Protein AF-A0A2T9YR15-F1 (afdb_monomer_lite)

Secondary structure (DSSP, 8-state):
---SS-EEEHHHHHHHTPPPEEEEEEEEEE-TTS-EEEEEEEEEEEEEEETTEEEEEEEEEE-TT-TT-

Foldseek 3Di:
DDDPAAADEPVVCVVVVFDKDFDPDWDWDQDPVRDTDIFGIWGWDWDDDDPPDTDTGIHTYDNVDDPPD

Radius of gyration: 13.36 Å; chains: 1; bounding box: 32×24×40 Å

pLDDT: mean 81.89, std 11.95, range [43.22, 92.19]

Structure (mmCIF, N/CA/C/O backbone):
data_AF-A0A2T9YR15-F1
#
_entry.id   AF-A0A2T9YR15-F1
#
loop_
_atom_site.group_PDB
_atom_site.id
_atom_site.type_symbol
_atom_site.label_atom_id
_atom_site.label_alt_id
_atom_site.label_comp_id
_atom_site.label_asym_id
_atom_site.label_entity_id
_atom_site.label_seq_id
_atom_site.pdbx_PDB_ins_code
_atom_site.Cartn_x
_atom_site.Cartn_y
_atom_site.Cartn_z
_atom_site.occupancy
_atom_site.B_iso_or_equiv
_atom_site.auth_seq_id
_atom_site.auth_comp_id
_atom_site.auth_asym_id
_atom_site.auth_atom_id
_atom_site.pdbx_PDB_model_num
ATOM 1 N N . MET A 1 1 ? 21.841 0.746 4.023 1.00 50.41 1 MET A N 1
ATOM 2 C CA . MET A 1 1 ? 20.685 1.590 3.648 1.00 50.41 1 MET A CA 1
ATOM 3 C C . MET A 1 1 ? 19.449 0.703 3.661 1.00 50.41 1 MET A C 1
ATOM 5 O O . MET A 1 1 ? 19.516 -0.372 3.083 1.00 50.41 1 MET A O 1
ATOM 9 N N . GLY A 1 2 ? 18.408 1.083 4.408 1.00 66.69 2 GLY A N 1
ATOM 10 C CA . GLY A 1 2 ? 17.156 0.320 4.532 1.00 66.69 2 GLY A CA 1
ATOM 11 C C . GLY A 1 2 ? 16.095 0.761 3.520 1.00 66.69 2 GLY A C 1
ATOM 12 O O . GLY A 1 2 ? 16.339 1.667 2.724 1.00 66.69 2 GLY A O 1
ATOM 13 N N . ALA A 1 3 ? 14.920 0.131 3.557 1.00 70.69 3 ALA A N 1
ATOM 14 C CA . ALA A 1 3 ? 13.792 0.517 2.714 1.00 70.69 3 ALA A CA 1
ATOM 15 C C . ALA A 1 3 ? 13.266 1.911 3.098 1.00 70.69 3 ALA A C 1
ATOM 17 O O . ALA A 1 3 ? 13.088 2.212 4.276 1.00 70.69 3 ALA A O 1
ATOM 18 N N . THR A 1 4 ? 13.013 2.759 2.100 1.00 77.88 4 THR A N 1
ATOM 19 C CA . THR A 1 4 ? 12.452 4.111 2.297 1.00 77.88 4 THR A CA 1
ATOM 20 C C . THR A 1 4 ? 10.923 4.108 2.354 1.00 77.88 4 THR A C 1
ATOM 22 O O . THR A 1 4 ? 10.324 5.084 2.789 1.00 77.88 4 THR A O 1
ATOM 25 N N . GLN A 1 5 ? 10.291 3.027 1.892 1.00 80.31 5 GLN A N 1
ATOM 26 C CA . GLN A 1 5 ? 8.840 2.885 1.798 1.00 80.31 5 GLN A CA 1
ATOM 27 C C . GLN A 1 5 ? 8.400 1.563 2.427 1.00 80.31 5 GLN A C 1
ATOM 29 O O . GLN A 1 5 ? 9.072 0.542 2.261 1.00 80.31 5 GLN A O 1
ATOM 34 N N . SER A 1 6 ? 7.250 1.582 3.098 1.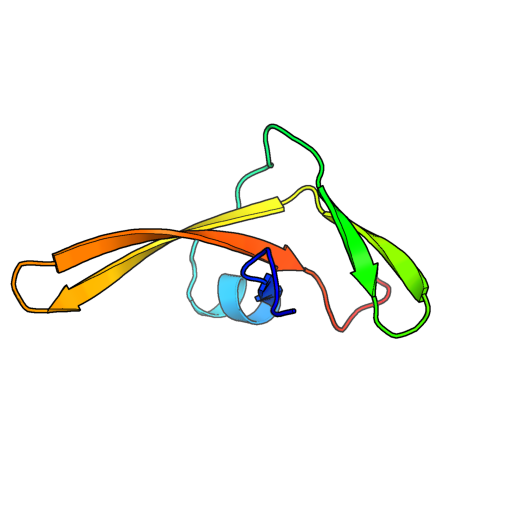00 85.75 6 SER A N 1
ATOM 35 C CA . SER A 1 6 ? 6.576 0.377 3.580 1.00 85.75 6 SER A CA 1
ATOM 36 C C . SER A 1 6 ? 5.674 -0.171 2.478 1.00 85.75 6 SER A C 1
ATOM 38 O O . SER A 1 6 ? 4.748 0.513 2.044 1.00 85.75 6 SER A O 1
ATOM 40 N N . ILE A 1 7 ? 5.940 -1.394 2.025 1.00 87.69 7 ILE A N 1
ATOM 41 C CA . ILE A 1 7 ? 5.192 -2.055 0.948 1.00 87.69 7 ILE A CA 1
ATOM 42 C C . ILE A 1 7 ? 4.278 -3.112 1.564 1.00 87.69 7 ILE A C 1
ATOM 44 O O . ILE A 1 7 ? 4.703 -3.849 2.456 1.00 87.69 7 ILE A O 1
ATOM 48 N N . VAL A 1 8 ? 3.036 -3.195 1.091 1.00 88.44 8 VAL A N 1
ATOM 49 C CA . VAL A 1 8 ? 2.091 -4.254 1.456 1.00 88.44 8 VAL A CA 1
ATOM 50 C C . VAL A 1 8 ? 1.534 -4.919 0.202 1.00 88.44 8 VAL A C 1
ATOM 52 O O . VAL A 1 8 ? 1.307 -4.270 -0.817 1.00 88.44 8 VAL A O 1
ATOM 55 N N . ASP A 1 9 ? 1.324 -6.227 0.285 1.00 87.38 9 ASP A N 1
ATOM 56 C CA . ASP A 1 9 ? 0.765 -7.020 -0.805 1.00 87.38 9 ASP A CA 1
ATOM 57 C C . ASP A 1 9 ? -0.744 -6.764 -0.948 1.00 87.38 9 ASP A C 1
ATOM 59 O O . ASP A 1 9 ? -1.484 -6.815 0.044 1.00 87.38 9 ASP A O 1
ATOM 63 N N . LEU A 1 10 ? -1.208 -6.520 -2.177 1.00 86.38 10 LEU A N 1
ATOM 64 C CA . LEU A 1 10 ? -2.625 -6.275 -2.469 1.00 86.38 10 LEU A CA 1
ATOM 65 C C . LEU A 1 10 ? -3.530 -7.404 -1.954 1.00 86.38 10 LEU A C 1
ATOM 67 O O . LEU A 1 10 ? -4.578 -7.128 -1.374 1.00 86.38 10 LEU A O 1
ATOM 71 N N . SER A 1 11 ? -3.115 -8.670 -2.078 1.00 87.00 11 SER A N 1
ATOM 72 C CA . SER A 1 11 ? -3.923 -9.808 -1.627 1.00 87.00 11 SER A CA 1
ATOM 73 C C . SER A 1 11 ? -4.134 -9.805 -0.114 1.00 87.00 11 SER A C 1
ATOM 75 O O . SER A 1 11 ? -5.190 -10.227 0.364 1.00 87.00 11 SER A O 1
ATOM 77 N N . LEU A 1 12 ? -3.157 -9.307 0.652 1.00 86.56 12 LEU A N 1
ATOM 78 C CA . LEU A 1 12 ? -3.303 -9.141 2.092 1.00 86.56 12 LEU A CA 1
ATOM 79 C C . LEU A 1 12 ? -4.316 -8.040 2.390 1.00 86.56 12 LEU A C 1
ATOM 81 O O . LEU A 1 12 ? -5.227 -8.281 3.176 1.00 86.56 12 LEU A O 1
ATOM 85 N N . VAL A 1 13 ? -4.190 -6.883 1.732 1.00 88.25 13 VAL A N 1
ATOM 86 C CA . VAL A 1 13 ? -5.100 -5.735 1.890 1.00 88.25 13 VAL A CA 1
ATOM 87 C C . VAL A 1 13 ? -6.547 -6.126 1.575 1.00 88.25 13 VAL A C 1
ATOM 89 O O . VAL A 1 13 ? -7.450 -5.831 2.360 1.00 88.25 13 VA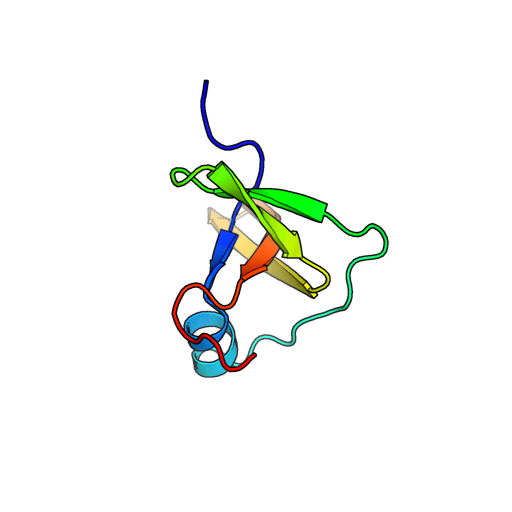L A O 1
ATOM 92 N N . SER A 1 14 ? -6.768 -6.876 0.492 1.00 86.69 14 SER A N 1
ATOM 93 C CA . SER A 1 14 ? -8.093 -7.386 0.128 1.00 86.69 14 SER A CA 1
ATOM 94 C C . SER A 1 14 ? -8.648 -8.373 1.157 1.00 86.69 14 SER A C 1
ATOM 96 O O . SER A 1 14 ? -9.826 -8.297 1.495 1.00 86.69 14 SER A O 1
ATOM 98 N N . LYS A 1 15 ? -7.817 -9.273 1.704 1.00 89.06 15 LYS A N 1
ATOM 99 C CA . LYS A 1 15 ? -8.248 -10.249 2.726 1.00 89.06 15 LYS A CA 1
ATOM 100 C C . LYS A 1 15 ? -8.680 -9.594 4.034 1.00 89.06 15 LYS A C 1
ATOM 102 O O . LYS A 1 15 ? -9.603 -10.086 4.674 1.00 89.06 15 LYS A O 1
ATOM 107 N N . ILE A 1 16 ? -8.015 -8.512 4.435 1.00 86.81 16 ILE A N 1
ATOM 108 C CA . ILE A 1 16 ? -8.355 -7.767 5.658 1.00 86.81 16 ILE A CA 1
ATOM 109 C C . ILE A 1 16 ? -9.480 -6.744 5.441 1.00 86.81 16 ILE A C 1
ATOM 111 O O . ILE A 1 16 ? -9.945 -6.145 6.407 1.00 86.81 16 ILE A O 1
ATOM 115 N N . GLY A 1 17 ? -9.919 -6.540 4.194 1.00 85.00 17 GLY A N 1
ATOM 116 C CA . GLY A 1 17 ? -11.024 -5.644 3.852 1.00 85.00 17 GLY A CA 1
ATOM 117 C C . GLY A 1 17 ? -10.709 -4.158 4.034 1.00 85.00 17 GLY A C 1
ATOM 118 O O . GLY A 1 17 ? -11.625 -3.364 4.242 1.00 85.00 17 GLY A O 1
ATOM 119 N N . VAL A 1 18 ? -9.432 -3.766 3.984 1.00 86.31 18 VAL A N 1
ATOM 120 C CA . VAL A 1 18 ? -9.050 -2.352 4.094 1.00 86.31 18 VAL A CA 1
ATOM 121 C C . VAL A 1 18 ? -9.084 -1.723 2.696 1.00 86.31 18 VAL A C 1
ATOM 123 O O . VAL A 1 18 ? -8.472 -2.267 1.778 1.00 86.31 18 VAL A 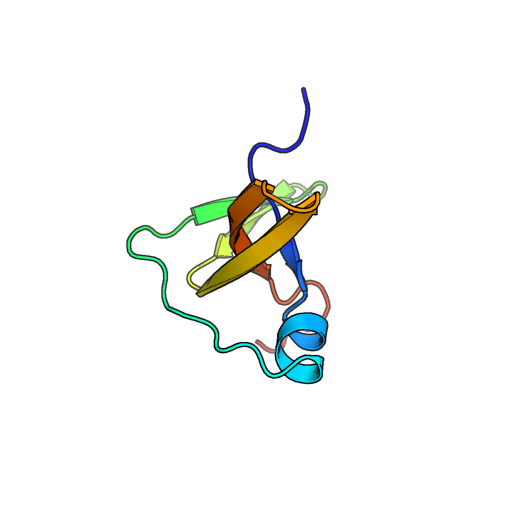O 1
ATOM 126 N N . PRO A 1 19 ? -9.784 -0.593 2.496 1.00 86.38 19 PRO A N 1
ATOM 127 C CA . PRO A 1 19 ? -9.868 0.039 1.185 1.00 86.38 19 PRO A CA 1
ATOM 128 C C . PRO A 1 19 ? -8.511 0.603 0.751 1.00 86.38 19 PRO A C 1
ATOM 130 O O . PRO A 1 19 ? -7.814 1.249 1.539 1.00 86.38 19 PRO A O 1
ATOM 133 N N . THR A 1 20 ? -8.156 0.393 -0.517 1.00 90.19 20 THR A N 1
ATOM 134 C CA . THR A 1 20 ? -7.034 1.092 -1.149 1.00 90.19 20 THR A CA 1
ATOM 135 C C . THR A 1 20 ? -7.478 2.471 -1.628 1.00 90.19 20 THR A C 1
ATOM 137 O O . THR A 1 20 ? -8.659 2.740 -1.857 1.00 90.19 20 THR A O 1
ATOM 140 N N . GLN A 1 21 ? -6.516 3.377 -1.746 1.00 90.62 21 GLN A N 1
ATOM 141 C CA . GLN A 1 21 ? -6.717 4.722 -2.258 1.00 90.62 21 GLN A CA 1
ATOM 142 C C . GLN A 1 21 ? -5.617 5.067 -3.254 1.00 90.62 21 GLN A C 1
ATOM 144 O O . GLN A 1 21 ? -4.453 4.689 -3.087 1.00 90.62 21 GLN A O 1
ATOM 149 N N . LYS A 1 22 ? -5.982 5.830 -4.283 1.00 89.00 22 LYS A N 1
ATOM 150 C CA . LYS A 1 22 ? -5.016 6.339 -5.251 1.00 89.00 22 LYS A CA 1
ATOM 151 C C . LYS A 1 22 ? -4.053 7.301 -4.555 1.00 89.00 22 LYS A C 1
ATOM 153 O O . LYS A 1 22 ? -4.463 8.131 -3.747 1.00 89.00 22 LYS A O 1
ATOM 158 N N . LEU A 1 23 ? -2.768 7.173 -4.851 1.00 86.50 23 LEU A N 1
ATOM 159 C CA . LEU A 1 23 ? -1.736 8.066 -4.348 1.00 86.50 23 LEU A CA 1
ATOM 160 C C . LEU A 1 23 ? -1.794 9.402 -5.095 1.00 86.50 23 LEU A C 1
ATOM 162 O O . LEU A 1 23 ? -1.878 9.419 -6.322 1.00 86.50 23 LEU A O 1
ATOM 166 N N . ASP A 1 24 ? -1.667 10.509 -4.361 1.00 84.94 24 ASP A N 1
ATOM 167 C CA . ASP A 1 24 ? -1.566 11.853 -4.955 1.00 84.94 24 ASP A C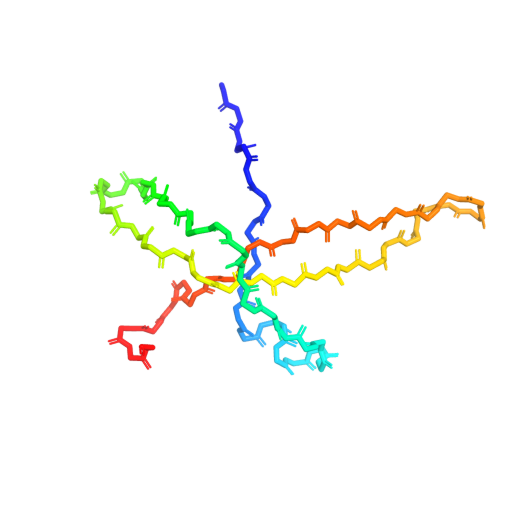A 1
ATOM 168 C C . ASP A 1 24 ? -0.321 11.990 -5.843 1.00 84.94 24 ASP A C 1
ATOM 170 O O . ASP A 1 24 ? -0.343 12.644 -6.885 1.00 84.94 24 ASP A O 1
ATOM 174 N N . THR A 1 25 ? 0.758 11.313 -5.446 1.00 84.38 25 THR A N 1
ATOM 175 C CA . THR A 1 25 ? 2.022 11.260 -6.177 1.00 84.38 25 THR A CA 1
ATOM 176 C C . THR A 1 25 ? 2.330 9.818 -6.543 1.00 84.38 25 THR A C 1
ATOM 178 O O . THR A 1 25 ? 2.380 8.949 -5.670 1.00 84.38 25 THR A O 1
ATOM 181 N N . LYS A 1 26 ? 2.579 9.573 -7.831 1.00 84.38 26 LYS A N 1
ATOM 182 C CA . LYS A 1 26 ? 3.069 8.283 -8.327 1.00 84.38 26 LYS A CA 1
ATOM 183 C C . LYS A 1 26 ? 4.441 7.986 -7.729 1.00 84.38 26 LYS A C 1
ATOM 185 O O . LYS A 1 26 ? 5.305 8.863 -7.703 1.00 84.38 26 LYS A O 1
ATOM 190 N N . ILE A 1 27 ? 4.649 6.758 -7.264 1.00 87.62 27 ILE A N 1
ATOM 191 C CA . ILE A 1 27 ? 5.931 6.326 -6.703 1.00 87.62 27 ILE A CA 1
ATOM 192 C C . ILE A 1 27 ? 6.560 5.323 -7.660 1.00 87.62 27 ILE A C 1
ATOM 194 O O . ILE A 1 27 ? 5.964 4.296 -7.958 1.00 87.62 27 ILE A O 1
ATOM 198 N N . THR A 1 28 ? 7.779 5.595 -8.117 1.00 87.88 28 THR A N 1
ATOM 199 C CA . THR A 1 28 ? 8.564 4.623 -8.883 1.00 87.88 28 THR A CA 1
ATOM 200 C C . THR A 1 28 ? 9.490 3.861 -7.944 1.00 87.88 28 THR A C 1
ATOM 202 O O . THR A 1 28 ? 10.361 4.449 -7.302 1.00 87.88 28 THR A O 1
ATOM 205 N N . LEU A 1 29 ? 9.316 2.545 -7.871 1.00 86.25 29 LEU A N 1
ATOM 206 C CA . LEU A 1 29 ? 10.203 1.639 -7.153 1.00 86.25 29 LEU A CA 1
ATOM 207 C C . LEU A 1 29 ? 11.183 0.989 -8.123 1.00 86.25 29 LEU A C 1
ATOM 209 O O . LEU A 1 29 ? 10.821 0.640 -9.242 1.00 86.25 29 LEU A O 1
ATOM 213 N N . LYS A 1 30 ? 12.420 0.779 -7.670 1.00 86.00 30 LYS A N 1
ATOM 214 C CA . LYS A 1 30 ? 13.391 -0.068 -8.362 1.00 86.00 30 LYS A CA 1
ATOM 215 C C . LYS A 1 30 ? 13.496 -1.392 -7.620 1.00 86.00 30 LYS A C 1
ATOM 217 O O . LYS A 1 30 ? 14.010 -1.434 -6.503 1.00 86.00 30 LYS A O 1
ATOM 222 N N . ALA A 1 31 ? 13.004 -2.456 -8.237 1.00 81.50 31 ALA A N 1
ATOM 223 C CA . ALA A 1 31 ? 13.112 -3.803 -7.704 1.00 81.50 31 ALA A CA 1
ATOM 224 C C . ALA A 1 31 ? 14.570 -4.296 -7.728 1.00 81.50 31 ALA A C 1
ATOM 226 O O . ALA A 1 31 ? 15.430 -3.756 -8.431 1.00 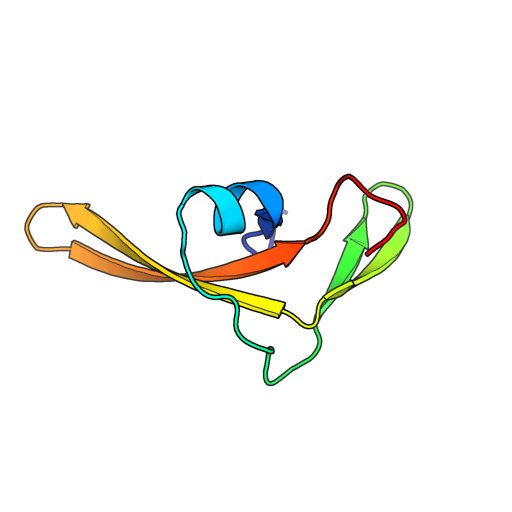81.50 31 ALA A O 1
ATOM 227 N N . VAL A 1 32 ? 14.853 -5.354 -6.963 1.00 83.12 32 VAL A N 1
ATOM 228 C CA . VAL A 1 32 ? 16.204 -5.938 -6.848 1.00 83.12 32 VAL A CA 1
ATOM 229 C C . VAL A 1 32 ? 16.720 -6.450 -8.200 1.00 83.12 32 VAL A C 1
ATOM 231 O O . VAL A 1 32 ? 17.911 -6.362 -8.479 1.00 83.12 32 VAL A O 1
ATOM 234 N N . ASN A 1 33 ? 15.820 -6.911 -9.072 1.00 83.06 33 ASN A N 1
ATOM 235 C CA . ASN A 1 33 ? 16.124 -7.325 -10.446 1.00 83.06 33 ASN A CA 1
ATOM 236 C C . ASN A 1 33 ? 16.374 -6.141 -11.411 1.00 83.06 33 ASN A C 1
ATOM 238 O O . ASN A 1 33 ? 16.604 -6.357 -12.597 1.00 83.06 33 ASN A O 1
ATOM 242 N N . GLY A 1 34 ? 16.312 -4.896 -10.929 1.00 84.94 34 GLY A N 1
ATOM 243 C CA . GLY A 1 34 ? 16.508 -3.681 -11.717 1.00 84.94 34 GLY A CA 1
ATOM 244 C C . GLY A 1 34 ? 15.254 -3.149 -12.414 1.00 84.94 34 GLY A C 1
ATOM 245 O O . GLY A 1 34 ? 15.322 -2.058 -12.980 1.00 84.94 34 GLY A O 1
ATOM 246 N N . GLN A 1 35 ? 14.125 -3.859 -12.348 1.00 86.12 35 GLN A N 1
ATOM 247 C CA . GLN A 1 35 ? 12.861 -3.422 -12.936 1.00 86.12 35 GLN A CA 1
ATOM 248 C C . GLN A 1 35 ? 12.320 -2.180 -12.222 1.00 86.12 35 GLN A C 1
ATOM 250 O O . GLN A 1 35 ? 12.369 -2.082 -10.993 1.00 86.12 35 GLN A O 1
ATOM 255 N N . LEU A 1 36 ? 11.796 -1.237 -13.005 1.00 87.25 36 LEU A N 1
ATOM 256 C CA . LEU A 1 36 ? 11.075 -0.081 -12.490 1.00 87.25 36 LEU A CA 1
ATOM 257 C C . LEU A 1 36 ? 9.583 -0.403 -12.436 1.00 87.25 36 LEU A C 1
ATOM 259 O O . LEU A 1 36 ? 9.002 -0.811 -13.440 1.00 87.25 36 LEU A O 1
ATOM 263 N N . ILE A 1 37 ? 8.988 -0.225 -11.261 1.00 86.69 37 ILE A N 1
ATOM 264 C CA . ILE A 1 37 ? 7.574 -0.484 -10.992 1.00 86.69 37 ILE A CA 1
ATOM 265 C C . ILE A 1 37 ? 6.934 0.843 -10.599 1.00 86.69 37 ILE A C 1
ATOM 267 O O . ILE A 1 37 ? 7.426 1.531 -9.703 1.00 86.69 37 ILE A O 1
ATOM 271 N N . GLU A 1 38 ? 5.860 1.224 -11.285 1.00 87.50 38 GLU A N 1
ATOM 272 C CA . GLU A 1 38 ? 5.087 2.415 -10.944 1.00 87.50 38 GLU A CA 1
ATOM 273 C C . GLU A 1 38 ? 3.936 2.026 -10.017 1.00 87.50 38 GLU A C 1
ATOM 275 O O . GLU A 1 38 ? 3.053 1.263 -10.394 1.00 87.50 38 GLU A O 1
ATOM 280 N N . ILE A 1 39 ? 3.948 2.570 -8.803 1.00 88.62 39 ILE A N 1
ATOM 281 C CA . ILE A 1 39 ? 2.912 2.352 -7.802 1.00 88.62 39 ILE A CA 1
ATOM 282 C C . ILE A 1 39 ? 1.999 3.571 -7.751 1.00 88.62 39 ILE A C 1
ATOM 284 O O . ILE A 1 39 ? 2.437 4.704 -7.512 1.00 88.62 39 ILE A O 1
ATOM 288 N N . THR A 1 40 ? 0.711 3.322 -7.961 1.00 88.94 40 THR A N 1
ATOM 289 C CA . THR A 1 40 ? -0.340 4.345 -7.960 1.00 88.94 40 THR A CA 1
ATOM 290 C C . THR A 1 40 ? -1.318 4.198 -6.805 1.00 88.94 40 THR A C 1
ATOM 292 O O . THR A 1 40 ? -2.145 5.086 -6.617 1.00 88.94 40 THR A O 1
ATOM 295 N N . GLU A 1 41 ? -1.236 3.114 -6.034 1.00 90.75 41 GLU A N 1
ATOM 296 C CA . GLU A 1 41 ? -2.149 2.826 -4.930 1.00 90.75 41 GLU A CA 1
ATOM 297 C C . GLU A 1 41 ? -1.427 2.713 -3.589 1.00 90.75 41 GLU A C 1
ATOM 299 O O . GLU A 1 41 ? -0.265 2.316 -3.484 1.00 90.75 41 GLU A O 1
ATOM 304 N N . GLY A 1 42 ? -2.139 3.092 -2.537 1.00 91.56 42 GLY A N 1
ATOM 305 C CA . GLY A 1 42 ? -1.685 2.975 -1.166 1.00 91.56 42 GLY A CA 1
ATOM 306 C C . GLY A 1 42 ? -2.838 2.689 -0.223 1.00 91.56 42 GLY A C 1
ATOM 307 O O . GLY A 1 42 ? -4.010 2.773 -0.581 1.00 91.56 42 GLY A O 1
ATOM 308 N N . VAL A 1 43 ? -2.490 2.385 1.016 1.00 92.19 43 VAL A N 1
ATOM 309 C CA . VAL A 1 43 ? -3.441 2.189 2.101 1.00 92.19 43 VAL A CA 1
ATOM 310 C C . VAL A 1 43 ? -2.926 2.879 3.355 1.00 92.19 43 VAL A C 1
ATOM 312 O O . VAL A 1 43 ? -1.727 2.867 3.646 1.00 92.19 43 VAL A O 1
ATOM 315 N N . LEU A 1 44 ? -3.833 3.516 4.092 1.00 88.94 44 LEU A N 1
ATOM 316 C CA . LEU A 1 44 ? -3.528 4.122 5.379 1.00 88.94 44 LEU A CA 1
ATOM 317 C C . LEU A 1 44 ? -4.035 3.202 6.486 1.00 88.94 44 LEU A C 1
ATOM 319 O O . LEU A 1 44 ? -5.240 3.051 6.677 1.00 88.94 44 LEU A O 1
ATOM 323 N N . VAL A 1 45 ? -3.112 2.597 7.226 1.00 86.62 45 VAL A N 1
ATOM 324 C CA . VAL A 1 45 ? -3.451 1.693 8.326 1.00 86.62 45 VAL A CA 1
ATOM 325 C C . VAL A 1 45 ? -3.204 2.413 9.641 1.00 86.62 45 VAL A C 1
ATOM 327 O O . VAL A 1 45 ? -2.089 2.856 9.920 1.00 86.62 45 VAL A O 1
ATOM 330 N N . LYS A 1 46 ? -4.246 2.527 10.467 1.00 86.00 46 LYS A N 1
ATOM 331 C CA . LYS A 1 46 ? -4.103 2.984 11.851 1.00 86.00 46 LYS A CA 1
ATOM 332 C C . LYS A 1 46 ? -3.622 1.815 12.698 1.00 86.00 46 LYS A C 1
ATOM 334 O O . LYS A 1 46 ? -4.362 0.860 12.910 1.00 86.00 46 LYS A O 1
ATOM 339 N N . VAL A 1 47 ? -2.387 1.900 13.171 1.00 85.38 47 VAL A N 1
ATOM 340 C CA . VAL A 1 47 ? -1.780 0.905 14.052 1.00 85.38 47 VAL A CA 1
ATOM 341 C C . VAL A 1 47 ? -1.823 1.437 15.475 1.00 85.38 47 VAL A C 1
ATOM 343 O O . VAL A 1 47 ? -1.414 2.572 15.730 1.00 85.38 47 VAL A O 1
ATOM 346 N N . LYS A 1 48 ? -2.325 0.616 16.396 1.00 87.56 48 LYS A N 1
ATOM 347 C CA . LYS A 1 48 ? -2.215 0.849 17.834 1.00 87.56 48 LYS A CA 1
ATOM 348 C C . LYS A 1 48 ? -1.050 0.005 18.345 1.00 87.56 48 LYS A C 1
ATOM 350 O O . LYS A 1 48 ? -1.083 -1.211 18.189 1.00 87.56 48 LYS A O 1
ATOM 355 N N . LEU A 1 49 ? -0.010 0.656 18.856 1.00 82.62 49 LEU A N 1
ATOM 356 C CA . LEU A 1 49 ? 1.206 -0.009 19.334 1.00 82.62 49 LEU A CA 1
ATOM 357 C C . LEU A 1 49 ? 1.094 -0.312 20.832 1.00 82.62 49 LEU A C 1
ATOM 359 O O . LEU A 1 49 ? 1.249 -1.457 21.239 1.00 82.62 49 LEU A O 1
ATOM 363 N N . GLU A 1 50 ? 0.747 0.705 21.621 1.00 86.50 50 GLU A N 1
ATOM 364 C CA . GLU A 1 50 ? 0.534 0.626 23.072 1.00 86.50 50 GLU A CA 1
ATOM 365 C C . GLU A 1 50 ? -0.774 1.339 23.453 1.00 86.50 50 GLU A C 1
ATOM 367 O O . GLU A 1 50 ? -1.461 1.887 22.583 1.00 86.50 50 GLU A O 1
ATOM 372 N N . GLU A 1 51 ? -1.155 1.307 24.736 1.00 77.69 51 GLU A N 1
ATOM 373 C CA . GLU A 1 51 ? -2.479 1.744 25.210 1.00 77.69 51 GLU A CA 1
ATOM 374 C C . GLU A 1 51 ? -2.859 3.163 24.750 1.00 77.69 51 GLU A C 1
ATOM 376 O O . GLU A 1 51 ? -4.016 3.361 24.358 1.00 77.69 51 GLU A O 1
ATOM 381 N N . ASP A 1 52 ? -1.872 4.057 24.612 1.00 82.69 52 ASP A N 1
ATOM 382 C CA . ASP A 1 52 ? -2.057 5.458 24.205 1.00 82.69 52 ASP A CA 1
ATOM 383 C C . ASP A 1 52 ? -1.362 5.846 22.890 1.00 82.69 52 ASP A C 1
ATOM 385 O O . ASP A 1 52 ? -1.490 6.981 22.423 1.00 82.69 52 ASP A O 1
ATOM 389 N N . LEU A 1 53 ? -0.645 4.917 22.248 1.00 83.44 53 LEU A N 1
ATOM 390 C CA . LEU A 1 53 ? 0.093 5.214 21.023 1.00 83.44 53 LEU A CA 1
ATOM 391 C C . LEU A 1 53 ? -0.625 4.641 19.804 1.00 83.44 53 LEU A C 1
ATOM 393 O O . LEU A 1 53 ? -0.557 3.445 19.510 1.00 83.44 53 LEU A O 1
ATOM 397 N N . SER A 1 54 ? -1.284 5.530 19.062 1.00 86.69 54 SER A N 1
ATOM 398 C CA . SER A 1 54 ? -1.819 5.229 17.737 1.00 86.69 54 SER A CA 1
ATOM 399 C C . SER A 1 54 ? -1.104 6.054 16.675 1.00 86.69 54 SER A C 1
ATOM 401 O O . SER A 1 54 ? -0.896 7.256 16.838 1.00 86.69 54 SER A O 1
ATOM 403 N N . MET A 1 55 ? -0.722 5.409 15.576 1.00 88.19 55 MET A N 1
ATOM 404 C CA . MET A 1 55 ? -0.126 6.090 14.434 1.00 88.19 55 MET A CA 1
ATOM 405 C C . MET A 1 55 ? -0.727 5.589 13.129 1.00 88.19 55 MET A C 1
ATOM 407 O O . MET A 1 55 ? -1.108 4.427 12.998 1.00 88.19 55 MET A O 1
ATOM 411 N N . SER A 1 56 ? -0.814 6.482 12.150 1.00 85.31 56 SER A N 1
ATOM 412 C CA . SER A 1 56 ? -1.223 6.108 10.799 1.00 85.31 56 SER A CA 1
ATOM 413 C C . SER A 1 56 ? 0.023 5.806 9.980 1.00 85.31 56 SER A C 1
ATOM 415 O O . SER A 1 56 ? 0.857 6.687 9.777 1.00 85.31 56 SER A O 1
ATOM 417 N N . ILE A 1 57 ? 0.155 4.567 9.519 1.00 86.88 57 ILE A N 1
ATOM 418 C CA . ILE A 1 57 ? 1.238 4.145 8.635 1.00 86.88 57 ILE A CA 1
ATOM 419 C C . ILE A 1 57 ? 0.682 4.085 7.218 1.00 86.88 57 ILE A C 1
ATOM 421 O O . ILE A 1 57 ? -0.321 3.418 6.953 1.00 86.88 57 ILE A O 1
ATOM 425 N N . LYS A 1 58 ? 1.336 4.802 6.304 1.00 87.44 58 LYS A N 1
ATOM 426 C CA . LYS A 1 58 ? 1.043 4.726 4.877 1.00 87.44 58 LYS A CA 1
ATOM 427 C C . LYS A 1 58 ? 1.837 3.570 4.285 1.00 87.44 58 LYS A C 1
ATOM 429 O O . LYS A 1 58 ? 3.065 3.581 4.332 1.00 87.44 58 LYS A O 1
ATOM 434 N N . PHE A 1 59 ? 1.131 2.602 3.724 1.00 89.69 59 PHE A N 1
ATOM 435 C CA . PHE A 1 59 ? 1.725 1.548 2.920 1.00 89.69 59 PHE A CA 1
ATOM 436 C C . PHE A 1 59 ? 1.445 1.832 1.453 1.00 89.69 59 PHE A C 1
ATOM 438 O O . PHE A 1 59 ? 0.343 2.254 1.097 1.00 89.69 59 PHE A O 1
ATOM 445 N N . ILE A 1 60 ? 2.434 1.599 0.601 1.00 91.00 60 ILE A N 1
ATOM 446 C CA . ILE A 1 60 ? 2.190 1.490 -0.834 1.00 91.00 60 ILE A CA 1
ATOM 447 C C . ILE A 1 60 ? 1.769 0.060 -1.144 1.00 91.00 60 ILE A C 1
ATOM 449 O O . ILE A 1 60 ? 2.294 -0.887 -0.553 1.00 91.00 60 ILE A O 1
ATOM 453 N N . VAL A 1 61 ? 0.774 -0.078 -2.011 1.00 87.44 61 VAL A N 1
ATOM 454 C CA . VAL A 1 61 ? 0.181 -1.373 -2.334 1.00 87.44 61 VAL A CA 1
ATOM 455 C C . VAL A 1 61 ? 0.791 -1.847 -3.636 1.00 87.44 61 VAL A C 1
ATOM 457 O O . VAL A 1 61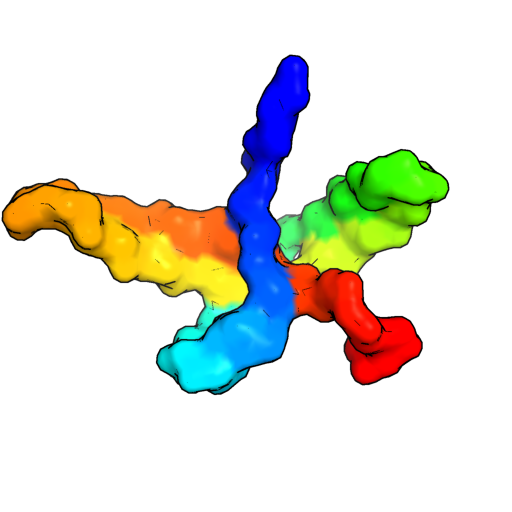 ? 0.717 -1.145 -4.642 1.00 87.44 61 VAL A O 1
ATOM 460 N N . ASP A 1 62 ? 1.413 -3.019 -3.596 1.00 82.19 62 ASP A N 1
ATOM 461 C CA . ASP A 1 62 ? 2.010 -3.637 -4.772 1.00 82.19 62 ASP A CA 1
ATOM 462 C C . ASP A 1 62 ? 1.417 -5.028 -5.010 1.00 82.19 62 ASP A C 1
ATOM 464 O O . ASP A 1 62 ? 1.096 -5.782 -4.082 1.00 82.19 62 ASP A O 1
ATOM 468 N N . CYS A 1 63 ? 1.274 -5.361 -6.284 1.00 69.25 63 CYS A N 1
ATOM 469 C CA . CYS A 1 63 ? 0.797 -6.641 -6.781 1.00 69.25 63 CYS A CA 1
ATOM 470 C C . CYS A 1 63 ? 2.025 -7.528 -7.014 1.00 69.25 63 CYS A C 1
ATOM 472 O O . CYS A 1 63 ? 2.347 -7.895 -8.138 1.00 69.25 63 CYS A O 1
ATOM 474 N N . LEU A 1 64 ? 2.757 -7.844 -5.938 1.00 61.56 64 LEU A N 1
ATOM 475 C CA . LEU A 1 64 ? 4.082 -8.487 -5.986 1.00 61.56 64 LEU A CA 1
ATOM 476 C C . LEU A 1 64 ? 4.102 -9.893 -6.624 1.00 61.56 64 LEU A C 1
ATOM 478 O O . LEU A 1 64 ? 5.148 -10.544 -6.619 1.00 61.56 64 LEU A O 1
ATOM 482 N N . ARG A 1 65 ? 2.972 -10.407 -7.128 1.00 53.19 65 ARG A N 1
ATOM 483 C CA . ARG A 1 65 ? 2.840 -11.808 -7.553 1.00 53.19 65 ARG A CA 1
ATOM 484 C C . ARG A 1 65 ? 2.074 -12.068 -8.842 1.00 53.19 65 ARG A C 1
ATOM 486 O O . ARG A 1 65 ? 2.206 -13.178 -9.341 1.00 53.19 65 ARG A O 1
ATOM 493 N N . ASP A 1 66 ? 1.364 -11.103 -9.415 1.00 44.34 66 ASP A N 1
ATOM 494 C CA . ASP A 1 66 ? 0.587 -11.358 -10.627 1.00 44.34 66 ASP A CA 1
ATOM 495 C C . ASP A 1 66 ? 0.947 -10.357 -11.724 1.00 44.34 66 ASP A C 1
ATOM 497 O O . ASP A 1 66 ? 0.682 -9.164 -11.629 1.00 44.34 66 ASP A O 1
ATOM 501 N N . LEU A 1 67 ? 1.510 -10.878 -12.818 1.00 45.75 67 LEU A N 1
ATOM 502 C CA . LEU A 1 67 ? 1.708 -10.204 -14.114 1.00 45.75 67 LEU A CA 1
ATOM 503 C C . LEU A 1 67 ? 0.377 -9.814 -14.805 1.00 45.75 67 LEU A C 1
ATOM 505 O O . LEU A 1 67 ? 0.340 -9.577 -16.009 1.00 45.75 67 LEU A O 1
ATOM 509 N N . SER A 1 68 ? -0.715 -9.786 -14.047 1.00 43.22 68 SER A N 1
ATOM 510 C CA . SER A 1 68 ? -2.083 -9.495 -14.464 1.00 43.22 68 SER A CA 1
ATOM 511 C C . SER A 1 68 ? -2.810 -8.667 -13.398 1.00 43.22 68 SER A C 1
ATOM 513 O O . SER A 1 68 ? -3.968 -8.928 -13.073 1.00 43.22 68 SER A O 1
ATOM 515 N N . CYS A 1 69 ? -2.092 -7.705 -12.827 1.00 47.41 69 CYS A N 1
ATOM 516 C CA . CYS A 1 69 ? -2.656 -6.403 -12.513 1.00 47.41 69 CYS A CA 1
ATOM 517 C C . CYS A 1 69 ? -2.485 -5.531 -13.785 1.00 47.41 69 CYS A C 1
ATOM 519 O O . CYS A 1 69 ? -3.461 -4.862 -14.168 1.00 47.41 69 CYS A O 1
#

Sequence (69 aa):
MGATQSIVDLSLVSKIGVPTQKLDTKITLKAVNGQLIEITEGVLVKVKLEEDLSMSIKFIVDCLRDLSC

Organism: NCBI:txid61424